Protein AF-A0A350AT99-F1 (afdb_monomer_lite)

pLDDT: mean 81.78, std 14.64, range [45.31, 97.31]

Secondary structure (DSSP, 8-state):
-------EEEEE-GGG---EEEEEE--TT-SSEEEEEEEETTEEPPPEEEEHHHHTTS--EEE--TT-SSPEEE-----------

Radius of gyration: 15.23 Å; chains: 1; bounding box: 39×33×38 Å

Sequence (85 aa):
AFERNPAVLIPRSPGGETDAYYFVTRPPEGGSSFMVRTISADGWSQPELKTLGSLTREWTTQIMLTDLPNPVWELPMIELQEFSE

Structure (mmCIF, N/CA/C/O backbone):
data_AF-A0A350AT99-F1
#
_entry.id   AF-A0A350AT99-F1
#
loop_
_atom_site.group_PDB
_atom_site.id
_atom_site.type_symbol
_atom_site.label_atom_id
_atom_site.label_alt_id
_atom_site.label_comp_id
_atom_site.label_asym_id
_atom_site.label_entity_id
_atom_site.label_seq_id
_atom_site.pdbx_PDB_ins_code
_atom_site.Cartn_x
_atom_site.Cartn_y
_atom_site.Cartn_z
_atom_site.occupancy
_atom_site.B_iso_or_equiv
_atom_site.auth_seq_id
_atom_site.auth_comp_id
_atom_site.auth_asym_id
_atom_site.auth_atom_id
_atom_site.pdbx_PDB_model_num
ATOM 1 N N . ALA A 1 1 ? 23.984 -14.914 -8.696 1.00 45.31 1 ALA A N 1
ATOM 2 C CA . ALA A 1 1 ? 23.439 -14.552 -7.375 1.00 45.31 1 ALA A CA 1
ATOM 3 C C . ALA A 1 1 ? 21.935 -14.412 -7.532 1.00 45.31 1 ALA A C 1
ATOM 5 O O . ALA A 1 1 ? 21.523 -13.763 -8.484 1.00 45.31 1 ALA A O 1
ATOM 6 N N . PHE A 1 2 ? 21.129 -15.068 -6.694 1.00 46.56 2 PHE A N 1
ATOM 7 C CA . PHE A 1 2 ? 19.687 -14.819 -6.666 1.00 46.56 2 PHE A CA 1
ATOM 8 C C . PHE A 1 2 ? 19.488 -13.391 -6.162 1.00 46.56 2 PHE A C 1
ATOM 10 O O . PHE A 1 2 ? 19.583 -13.121 -4.966 1.00 46.56 2 PHE A O 1
ATOM 17 N N . GLU A 1 3 ? 19.330 -12.467 -7.101 1.00 55.34 3 GLU A N 1
ATOM 18 C CA . GLU A 1 3 ? 19.049 -11.066 -6.840 1.00 55.34 3 GLU A CA 1
ATOM 19 C C . GLU A 1 3 ? 17.637 -11.018 -6.257 1.00 55.34 3 GLU A C 1
ATOM 21 O O . GLU A 1 3 ? 16.643 -11.010 -6.980 1.00 55.34 3 GLU A O 1
ATOM 26 N N . ARG A 1 4 ? 17.535 -11.144 -4.926 1.00 55.22 4 ARG A N 1
ATOM 27 C CA . ARG A 1 4 ? 16.268 -10.996 -4.213 1.00 55.22 4 ARG A CA 1
ATOM 28 C C . ARG A 1 4 ? 15.714 -9.636 -4.626 1.00 55.22 4 ARG A C 1
ATOM 30 O O . ARG A 1 4 ? 16.260 -8.612 -4.229 1.00 55.22 4 ARG A O 1
ATOM 37 N N . ASN A 1 5 ? 14.669 -9.630 -5.446 1.00 63.19 5 ASN A N 1
ATOM 38 C CA . ASN A 1 5 ? 13.824 -8.465 -5.632 1.00 63.19 5 ASN A CA 1
ATOM 39 C C . ASN A 1 5 ? 12.784 -8.551 -4.511 1.00 63.19 5 ASN A C 1
ATOM 4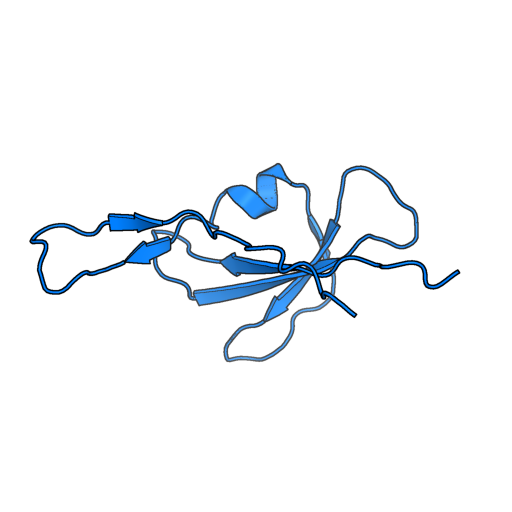1 O O . ASN A 1 5 ? 11.811 -9.292 -4.675 1.00 63.19 5 ASN A O 1
ATOM 45 N N . PRO A 1 6 ? 13.034 -7.948 -3.329 1.00 72.06 6 PRO A N 1
ATOM 46 C CA . PRO A 1 6 ? 12.096 -8.049 -2.227 1.00 72.06 6 PRO A CA 1
ATOM 47 C C . PRO A 1 6 ? 10.757 -7.495 -2.701 1.00 72.06 6 PRO A C 1
ATOM 49 O O . PRO A 1 6 ? 10.664 -6.350 -3.1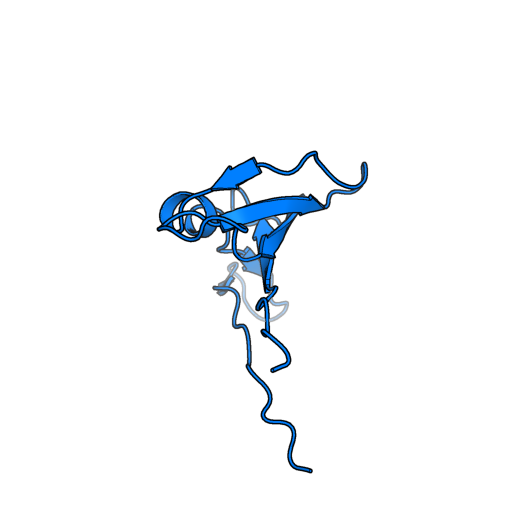47 1.00 72.06 6 PRO A O 1
ATOM 52 N N . ALA A 1 7 ? 9.744 -8.348 -2.636 1.00 84.38 7 ALA A N 1
ATOM 53 C CA . ALA A 1 7 ? 8.380 -7.981 -2.927 1.00 84.38 7 ALA A CA 1
ATOM 54 C C . ALA A 1 7 ? 7.618 -7.897 -1.609 1.00 84.38 7 ALA A C 1
ATOM 56 O O . ALA A 1 7 ? 7.731 -8.796 -0.774 1.00 84.38 7 ALA A O 1
ATOM 57 N N . VAL A 1 8 ? 6.857 -6.825 -1.422 1.00 87.06 8 VAL A N 1
ATOM 58 C CA . VAL A 1 8 ? 6.005 -6.649 -0.243 1.00 87.06 8 VAL A CA 1
ATOM 59 C C . VAL A 1 8 ? 4.580 -6.341 -0.671 1.00 87.06 8 VAL A C 1
ATOM 61 O O . VAL A 1 8 ? 4.352 -5.686 -1.690 1.00 87.06 8 VAL A O 1
ATOM 64 N N . LEU A 1 9 ? 3.627 -6.827 0.117 1.00 89.56 9 LEU A N 1
ATOM 65 C CA . LEU A 1 9 ? 2.227 -6.441 0.020 1.00 89.56 9 LEU A CA 1
ATOM 66 C C . LEU A 1 9 ? 1.950 -5.388 1.087 1.00 89.56 9 LEU A C 1
ATOM 68 O O . LEU A 1 9 ? 2.261 -5.597 2.257 1.00 89.56 9 LEU A O 1
ATOM 72 N N . ILE A 1 10 ? 1.383 -4.260 0.677 1.00 90.62 10 ILE A N 1
ATOM 73 C CA . ILE A 1 10 ? 0.992 -3.173 1.575 1.00 90.62 10 ILE A CA 1
ATOM 74 C C . ILE A 1 10 ? -0.516 -2.975 1.422 1.00 90.62 10 ILE A C 1
ATOM 76 O O . ILE A 1 10 ? -0.970 -2.821 0.288 1.00 90.62 10 ILE A O 1
ATOM 80 N N . PRO A 1 11 ? -1.311 -2.982 2.502 1.00 91.94 11 PRO A N 1
ATOM 81 C CA . PRO A 1 11 ? -2.728 -2.667 2.396 1.00 91.94 11 PRO A CA 1
ATOM 82 C C . PRO A 1 11 ? -2.913 -1.224 1.916 1.00 91.94 11 PRO A C 1
ATOM 84 O O . PRO A 1 11 ? -2.162 -0.320 2.288 1.00 91.94 11 PRO A O 1
ATOM 87 N N . ARG A 1 12 ? -3.920 -1.010 1.077 1.00 93.06 12 ARG A N 1
ATOM 88 C CA . ARG A 1 12 ? -4.427 0.309 0.726 1.00 93.06 12 ARG A CA 1
ATOM 89 C C . ARG A 1 12 ? -5.721 0.503 1.505 1.00 93.06 12 ARG A C 1
ATOM 91 O O . ARG A 1 12 ? -6.743 -0.078 1.159 1.00 93.06 12 ARG A O 1
ATOM 98 N N . SER A 1 13 ? -5.638 1.299 2.561 1.00 92.50 13 SER A N 1
ATOM 99 C CA . SER A 1 13 ? -6.692 1.491 3.554 1.00 92.50 13 SER A CA 1
ATOM 100 C C . SER A 1 13 ? -7.098 2.967 3.681 1.00 92.50 13 SER A C 1
ATOM 102 O O . SER A 1 13 ? -6.873 3.589 4.725 1.00 92.50 13 SER A O 1
ATOM 104 N N . PRO A 1 14 ? -7.658 3.596 2.629 1.00 89.19 14 PRO A N 1
ATOM 105 C CA . PRO A 1 14 ? -8.121 4.976 2.713 1.00 89.19 14 PRO A CA 1
ATOM 106 C C . PRO A 1 14 ? -9.209 5.092 3.787 1.00 89.19 14 PRO A C 1
ATOM 108 O O . PRO A 1 14 ? -10.214 4.391 3.761 1.00 89.19 14 PRO A O 1
ATOM 111 N N . GLY A 1 15 ? -8.997 5.967 4.773 1.00 87.31 15 GLY A N 1
ATOM 112 C CA . GLY A 1 15 ? -9.916 6.090 5.911 1.00 87.31 15 GLY A CA 1
ATOM 113 C C . GLY A 1 15 ? -9.908 4.893 6.871 1.00 87.31 15 GLY A C 1
ATOM 114 O O . GLY A 1 15 ? -10.777 4.820 7.730 1.00 87.31 15 GLY A O 1
ATOM 115 N N . GLY A 1 16 ? -8.931 3.987 6.755 1.00 87.44 16 GLY A N 1
ATOM 116 C CA . GLY A 1 16 ? -8.765 2.820 7.620 1.00 87.44 16 GLY A CA 1
ATOM 117 C C . GLY A 1 16 ? -9.391 1.529 7.106 1.00 87.44 16 GLY A C 1
ATOM 118 O O . GLY A 1 16 ? -9.079 0.472 7.644 1.00 87.44 16 GLY A O 1
ATOM 119 N N . GLU A 1 17 ? -10.200 1.572 6.050 1.00 90.38 17 GLU A N 1
ATOM 120 C CA . GLU A 1 17 ? -10.800 0.378 5.452 1.00 90.38 17 GLU A CA 1
ATOM 121 C C . GLU A 1 17 ? -9.975 -0.091 4.253 1.00 90.38 17 GLU A C 1
ATOM 123 O O . GLU A 1 17 ? -9.795 0.659 3.295 1.00 90.38 17 GLU A O 1
ATOM 128 N N . THR A 1 18 ? -9.461 -1.323 4.304 1.00 91.38 18 THR A N 1
ATOM 129 C CA . THR A 1 18 ? -8.677 -1.894 3.202 1.00 91.38 18 THR A CA 1
ATOM 130 C C . THR A 1 18 ? -9.562 -2.174 1.991 1.00 91.38 18 THR A C 1
ATOM 132 O O . THR A 1 18 ? -10.371 -3.099 2.015 1.00 91.38 18 THR A O 1
ATOM 135 N N . ASP A 1 19 ? -9.364 -1.417 0.911 1.00 93.88 19 ASP A N 1
ATOM 136 C CA . ASP A 1 19 ? -10.094 -1.589 -0.352 1.00 93.88 19 ASP A CA 1
ATOM 137 C C . ASP A 1 19 ? -9.277 -2.329 -1.429 1.00 93.88 19 ASP A C 1
ATOM 139 O O . ASP A 1 19 ? -9.831 -2.864 -2.393 1.00 93.88 19 ASP A O 1
ATOM 143 N N . ALA A 1 20 ? -7.954 -2.384 -1.261 1.00 95.12 20 ALA A N 1
ATOM 144 C CA . ALA A 1 20 ? -7.019 -3.034 -2.168 1.00 95.12 20 ALA A CA 1
ATOM 145 C C . ALA A 1 20 ? -5.675 -3.325 -1.475 1.00 95.12 20 ALA A C 1
ATOM 147 O O . ALA A 1 20 ? -5.426 -2.915 -0.342 1.00 95.12 20 ALA A O 1
ATOM 148 N N . TYR A 1 21 ? -4.766 -3.986 -2.191 1.00 94.12 21 TYR A N 1
ATOM 149 C CA . TYR A 1 21 ? -3.374 -4.172 -1.778 1.00 94.12 21 TYR A CA 1
ATOM 150 C C . TYR A 1 21 ? -2.415 -3.648 -2.844 1.00 94.12 21 TYR A C 1
ATOM 152 O O . TYR A 1 21 ? -2.606 -3.868 -4.036 1.00 94.12 21 TYR A O 1
ATOM 160 N N . TYR A 1 22 ? -1.338 -2.997 -2.427 1.00 93.75 22 TYR A N 1
ATOM 161 C CA . TYR A 1 22 ? -0.204 -2.673 -3.278 1.00 93.75 22 TYR A CA 1
ATOM 162 C C . TYR A 1 22 ? 0.799 -3.826 -3.262 1.00 93.75 22 TYR A C 1
ATOM 164 O O . TYR A 1 22 ? 1.355 -4.151 -2.217 1.00 93.75 22 TYR A O 1
ATOM 172 N N . PHE A 1 23 ? 1.078 -4.404 -4.426 1.00 93.50 23 PHE A N 1
ATOM 173 C CA . PHE A 1 23 ? 2.229 -5.273 -4.646 1.00 93.50 23 PHE A CA 1
ATOM 174 C C . PHE A 1 23 ? 3.421 -4.430 -5.082 1.00 93.50 23 PHE A C 1
ATOM 176 O O . PHE A 1 23 ? 3.429 -3.873 -6.182 1.00 93.50 23 PHE A O 1
ATOM 183 N N . VAL A 1 24 ? 4.411 -4.318 -4.204 1.00 91.31 24 VAL A N 1
ATOM 184 C CA . VAL A 1 24 ? 5.543 -3.401 -4.333 1.00 91.31 24 VAL A CA 1
ATOM 185 C C . VAL A 1 24 ? 6.811 -4.195 -4.603 1.00 91.31 24 VAL A C 1
ATOM 187 O O . VAL A 1 24 ? 7.128 -5.129 -3.874 1.00 91.31 24 VAL A O 1
ATOM 190 N N . THR A 1 25 ? 7.554 -3.798 -5.631 1.00 90.00 25 THR A N 1
ATOM 191 C CA . THR A 1 25 ? 8.835 -4.398 -6.031 1.00 90.00 25 THR A CA 1
ATOM 192 C C . THR A 1 25 ? 9.862 -3.313 -6.343 1.00 90.00 25 THR A C 1
ATOM 194 O O . THR A 1 25 ? 9.523 -2.135 -6.516 1.00 90.00 25 THR A O 1
ATOM 197 N N . ARG A 1 26 ? 11.141 -3.686 -6.432 1.00 85.81 26 ARG A N 1
ATOM 198 C CA . ARG A 1 26 ? 12.193 -2.767 -6.870 1.00 85.81 26 ARG A CA 1
ATOM 199 C C . ARG A 1 26 ? 12.097 -2.535 -8.387 1.00 85.81 26 ARG A C 1
ATOM 201 O O . ARG A 1 26 ? 11.984 -3.515 -9.129 1.00 85.81 26 ARG A O 1
ATOM 208 N N . PRO A 1 27 ? 12.160 -1.279 -8.869 1.00 83.69 27 PRO A N 1
ATOM 209 C CA . PRO A 1 27 ? 12.198 -1.006 -10.299 1.00 83.69 27 PRO A CA 1
ATOM 210 C C . PRO A 1 27 ? 13.526 -1.487 -10.915 1.00 83.69 27 PRO A C 1
ATOM 212 O O . PRO A 1 27 ? 14.551 -1.459 -10.226 1.00 83.69 27 PRO A O 1
ATOM 215 N N . PRO A 1 28 ? 13.543 -1.871 -12.208 1.00 73.38 28 PRO A N 1
ATOM 216 C CA . PRO A 1 28 ? 14.744 -2.384 -12.881 1.00 73.38 28 PRO A CA 1
ATOM 217 C C . PRO A 1 28 ? 15.913 -1.392 -12.901 1.00 73.38 28 PRO A C 1
ATOM 219 O O . PRO A 1 28 ? 17.071 -1.784 -12.829 1.00 73.38 28 PRO A O 1
ATOM 222 N N . GLU A 1 29 ? 15.600 -0.101 -12.983 1.00 77.50 29 GLU A N 1
ATOM 223 C CA . GLU A 1 29 ? 16.576 0.985 -13.132 1.00 77.50 29 GLU A CA 1
ATOM 224 C C . GLU A 1 29 ? 17.155 1.458 -11.782 1.00 77.50 29 GLU A C 1
ATOM 226 O O . GLU A 1 29 ? 18.074 2.274 -11.740 1.00 77.50 29 GLU A O 1
ATOM 231 N N . GLY A 1 30 ? 16.637 0.943 -10.659 1.00 70.06 30 GLY A N 1
ATOM 232 C CA . GLY A 1 30 ? 16.955 1.440 -9.319 1.00 70.06 30 GLY A CA 1
ATOM 233 C C . GLY A 1 30 ? 16.309 2.800 -9.007 1.00 70.06 30 GLY A C 1
ATOM 234 O O . GLY A 1 30 ? 15.364 3.226 -9.665 1.00 70.06 30 GLY A O 1
ATOM 235 N N . GLY A 1 31 ? 16.781 3.474 -7.951 1.00 77.81 31 GLY A N 1
ATOM 236 C CA . GLY A 1 31 ? 16.281 4.791 -7.526 1.00 77.81 31 GLY A CA 1
ATOM 237 C C . GLY A 1 31 ? 15.450 4.790 -6.234 1.00 77.81 31 GLY A C 1
ATOM 238 O O . GLY A 1 31 ? 15.434 3.813 -5.488 1.00 77.81 31 GLY A O 1
ATOM 239 N N . SER A 1 32 ? 14.802 5.926 -5.949 1.00 83.56 32 SER A N 1
ATOM 240 C CA . SER A 1 32 ? 14.032 6.194 -4.716 1.00 83.56 32 SER A CA 1
ATOM 241 C C . SER A 1 32 ? 12.538 5.853 -4.808 1.00 83.56 32 SER A C 1
ATOM 243 O O . SER A 1 32 ? 11.789 6.070 -3.853 1.00 83.56 32 SER A O 1
ATOM 245 N N . SER A 1 33 ? 12.099 5.356 -5.964 1.00 90.00 33 SER A N 1
ATOM 246 C CA . SER A 1 33 ? 10.719 4.938 -6.219 1.00 90.00 33 SER A CA 1
ATOM 247 C C . SER A 1 33 ? 10.623 3.420 -6.324 1.00 90.00 33 SER A C 1
ATOM 249 O O . SER A 1 33 ? 11.614 2.733 -6.563 1.00 90.00 33 SER A O 1
ATOM 251 N N . PHE A 1 34 ? 9.412 2.909 -6.158 1.00 91.06 34 PHE A N 1
ATOM 252 C CA . PHE A 1 34 ? 9.076 1.497 -6.205 1.00 91.06 34 PHE A CA 1
ATOM 253 C C . PHE A 1 34 ? 8.129 1.222 -7.362 1.00 91.06 34 PHE A C 1
ATOM 255 O O . PHE A 1 34 ? 7.294 2.064 -7.691 1.00 91.06 34 PHE A O 1
ATOM 262 N N . MET A 1 35 ? 8.249 0.038 -7.955 1.00 92.69 35 MET A N 1
ATOM 263 C CA . MET A 1 35 ? 7.314 -0.445 -8.961 1.00 92.69 35 MET A CA 1
ATOM 264 C C . MET A 1 35 ? 6.127 -1.096 -8.256 1.00 92.69 35 MET A C 1
ATOM 266 O O . MET A 1 35 ? 6.314 -2.033 -7.478 1.00 92.69 35 MET A O 1
ATOM 270 N N . VAL A 1 36 ? 4.919 -0.605 -8.520 1.00 93.88 36 VAL A N 1
ATOM 271 C CA . VAL A 1 36 ? 3.712 -0.974 -7.777 1.00 93.88 36 VAL A CA 1
ATOM 272 C C . VAL A 1 36 ? 2.611 -1.429 -8.715 1.00 93.88 36 VAL A C 1
ATOM 274 O O . VAL A 1 36 ? 2.371 -0.811 -9.748 1.00 93.88 36 VAL A O 1
ATOM 277 N N . ARG A 1 37 ? 1.914 -2.499 -8.333 1.00 96.25 37 ARG A N 1
ATOM 278 C CA . ARG A 1 37 ? 0.623 -2.888 -8.908 1.00 96.25 37 ARG A CA 1
ATOM 279 C C . ARG A 1 37 ? -0.420 -2.894 -7.803 1.00 96.25 37 ARG A C 1
ATOM 281 O O . ARG A 1 37 ? -0.159 -3.425 -6.728 1.00 96.25 37 ARG A O 1
ATOM 288 N N . THR A 1 38 ? -1.589 -2.340 -8.069 1.00 96.19 38 THR A N 1
ATOM 289 C CA . THR A 1 38 ? -2.739 -2.434 -7.171 1.00 96.19 38 THR A CA 1
ATOM 290 C C . THR A 1 38 ? -3.490 -3.724 -7.471 1.00 96.19 38 THR A C 1
ATOM 292 O O . THR A 1 38 ? -3.752 -4.031 -8.632 1.00 96.19 38 THR A O 1
ATOM 295 N N . ILE A 1 39 ? -3.818 -4.473 -6.428 1.00 96.62 39 ILE A N 1
ATOM 296 C CA . ILE A 1 39 ? -4.621 -5.690 -6.457 1.00 96.62 39 ILE A CA 1
ATOM 297 C C . ILE A 1 39 ? -5.941 -5.352 -5.768 1.00 96.62 39 ILE A C 1
ATOM 299 O O . ILE A 1 39 ? -5.963 -5.141 -4.555 1.00 96.62 39 ILE A O 1
ATOM 303 N N . SER A 1 40 ? -7.023 -5.275 -6.535 1.00 95.50 40 SER A N 1
ATOM 304 C CA . SER A 1 40 ? -8.384 -5.053 -6.035 1.00 95.50 40 SER A CA 1
ATOM 305 C C . SER A 1 40 ? -9.300 -6.217 -6.425 1.00 95.50 40 SER A C 1
ATOM 307 O O . SER A 1 40 ? -8.869 -7.180 -7.065 1.00 95.50 40 SER A O 1
ATOM 309 N N . ALA A 1 41 ? -10.582 -6.126 -6.063 1.00 94.62 41 ALA A N 1
ATOM 310 C CA . ALA A 1 41 ? -11.600 -7.086 -6.492 1.00 94.62 41 ALA A CA 1
ATOM 311 C C . ALA A 1 41 ? -11.734 -7.183 -8.028 1.00 94.62 41 ALA A C 1
ATOM 313 O O . ALA A 1 41 ? -12.060 -8.249 -8.545 1.00 94.62 41 ALA A O 1
ATOM 314 N N . ASP A 1 42 ? -11.418 -6.104 -8.753 1.00 95.69 42 ASP A N 1
ATOM 315 C CA . ASP A 1 42 ? -11.456 -6.049 -10.222 1.00 95.69 42 ASP A CA 1
ATOM 316 C C . ASP A 1 42 ? -10.187 -6.625 -10.880 1.00 95.69 42 ASP A C 1
ATOM 318 O O . ASP A 1 42 ? -10.082 -6.694 -12.107 1.00 95.69 42 ASP A O 1
ATOM 322 N N . GLY A 1 43 ? -9.209 -7.051 -10.075 1.00 95.00 43 GLY A N 1
ATOM 323 C CA . GLY A 1 43 ? -7.955 -7.637 -10.528 1.00 95.00 43 GLY A CA 1
ATOM 324 C C . GLY A 1 43 ? -6.753 -6.711 -10.348 1.00 95.00 43 GLY A C 1
ATOM 325 O O . GLY A 1 43 ? -6.647 -5.966 -9.376 1.00 95.00 43 GLY A O 1
ATOM 326 N N . TRP A 1 44 ? -5.787 -6.827 -11.261 1.00 97.25 44 TRP A N 1
ATOM 327 C CA . TRP A 1 44 ? -4.480 -6.179 -11.143 1.00 97.25 44 TRP A CA 1
ATOM 328 C C . TRP A 1 44 ? -4.401 -4.931 -12.017 1.00 97.25 44 TRP A C 1
ATOM 330 O O . TRP A 1 44 ? -4.700 -4.979 -13.212 1.00 97.25 44 TRP A O 1
ATOM 340 N N . SER A 1 45 ? -3.908 -3.831 -11.454 1.00 97.31 45 SER A N 1
ATOM 341 C CA . SER A 1 45 ? -3.623 -2.621 -12.219 1.00 97.31 45 SER A CA 1
ATOM 342 C C . SER A 1 45 ? -2.393 -2.782 -13.118 1.00 97.31 45 SER A C 1
ATOM 344 O O . SER A 1 45 ? -1.543 -3.672 -12.955 1.00 97.31 45 SER A O 1
ATOM 346 N N . GLN A 1 46 ? -2.258 -1.841 -14.053 1.00 96.62 46 GLN A N 1
ATOM 347 C CA . GLN A 1 46 ? -0.983 -1.609 -14.719 1.00 96.62 46 GLN A CA 1
ATOM 348 C C . GLN A 1 46 ? 0.078 -1.159 -13.701 1.00 96.62 46 GLN A C 1
ATOM 350 O O . GLN A 1 46 ? -0.276 -0.569 -12.674 1.00 96.62 46 GLN A O 1
ATOM 355 N N . PRO A 1 47 ? 1.359 -1.472 -13.955 1.00 94.00 47 PRO A N 1
ATOM 356 C CA . PRO A 1 47 ? 2.438 -1.087 -13.063 1.00 94.00 47 PRO A CA 1
ATOM 357 C C . PRO A 1 47 ? 2.655 0.432 -13.084 1.00 94.00 47 PRO A C 1
ATOM 359 O O . PRO A 1 47 ? 2.649 1.050 -14.148 1.00 94.00 47 PRO A O 1
ATOM 362 N N . GLU A 1 48 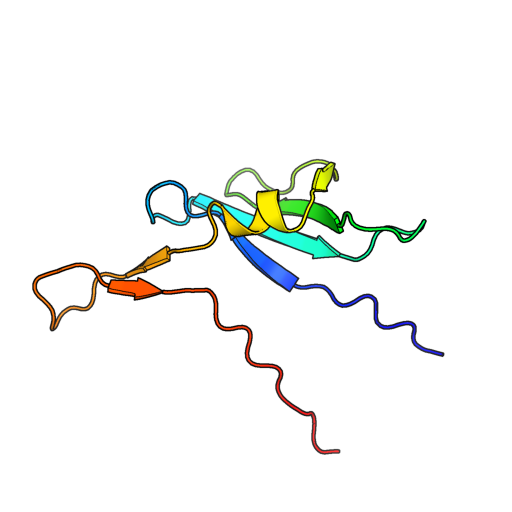? 2.886 1.019 -11.914 1.00 94.69 48 GLU A N 1
ATOM 363 C CA . GLU A 1 48 ? 3.185 2.442 -11.743 1.00 94.69 48 GLU A CA 1
ATOM 364 C C . GLU A 1 48 ? 4.349 2.668 -10.769 1.00 94.69 48 GLU A C 1
ATOM 366 O O . GLU A 1 48 ? 4.638 1.829 -9.913 1.00 94.69 48 GLU A O 1
ATOM 371 N N . LEU A 1 49 ? 5.023 3.816 -10.890 1.00 93.50 49 LEU A N 1
ATOM 372 C CA . LEU A 1 49 ? 6.080 4.212 -9.962 1.00 93.50 49 LEU A CA 1
ATOM 373 C C . LEU A 1 49 ? 5.499 5.021 -8.802 1.00 93.50 49 LEU A C 1
ATOM 375 O O . LEU A 1 49 ? 4.865 6.055 -9.004 1.00 93.50 49 LEU A O 1
ATOM 379 N N . LYS A 1 50 ? 5.774 4.575 -7.576 1.00 92.12 50 LYS A N 1
ATOM 380 C CA . LYS A 1 50 ? 5.369 5.253 -6.340 1.00 92.12 50 LYS A CA 1
ATOM 381 C C . LYS A 1 50 ? 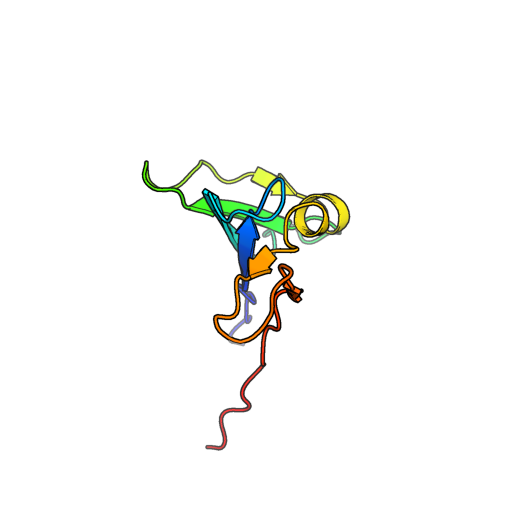6.568 5.531 -5.444 1.00 92.12 50 LYS A C 1
ATOM 383 O O . LYS A 1 50 ? 7.483 4.722 -5.338 1.00 92.12 50 LYS A O 1
ATOM 388 N N . THR A 1 51 ? 6.552 6.661 -4.747 1.00 91.00 51 THR A N 1
ATOM 389 C CA . THR A 1 51 ? 7.535 6.948 -3.691 1.00 91.00 51 THR A CA 1
ATOM 390 C C . THR A 1 51 ? 7.125 6.272 -2.386 1.00 91.00 51 THR A C 1
ATOM 392 O O . THR A 1 51 ? 5.938 5.996 -2.183 1.00 91.00 51 THR A O 1
ATOM 395 N N . LEU A 1 52 ? 8.073 6.089 -1.459 1.00 87.69 52 LEU A N 1
ATOM 396 C CA . LEU A 1 52 ? 7.765 5.600 -0.108 1.00 87.69 52 LEU A CA 1
ATOM 397 C C . LEU A 1 52 ? 6.639 6.421 0.538 1.00 87.69 52 LEU A C 1
ATOM 399 O O . LEU A 1 52 ? 5.640 5.863 0.968 1.00 87.69 52 LEU A O 1
ATOM 403 N N . GLY A 1 53 ? 6.744 7.752 0.502 1.00 87.75 53 GLY A N 1
ATOM 404 C CA . GLY A 1 53 ? 5.735 8.632 1.095 1.00 87.75 53 GLY A CA 1
ATOM 405 C C . GLY A 1 53 ? 4.341 8.503 0.473 1.00 87.75 53 GLY A C 1
ATOM 406 O O . GLY A 1 53 ? 3.357 8.774 1.149 1.00 87.75 53 GLY A O 1
ATOM 407 N N . SER A 1 54 ? 4.223 8.090 -0.794 1.00 89.06 54 SER A N 1
ATOM 408 C CA . SER A 1 54 ? 2.911 7.807 -1.394 1.00 89.06 54 SER A CA 1
ATOM 409 C C . SER A 1 54 ? 2.329 6.465 -0.944 1.00 89.06 54 SER A C 1
ATOM 411 O O . SER A 1 54 ? 1.119 6.370 -0.772 1.00 89.06 54 SER A O 1
ATOM 413 N N . LEU A 1 55 ? 3.178 5.462 -0.695 1.00 88.44 55 LEU A N 1
ATOM 414 C CA . LEU 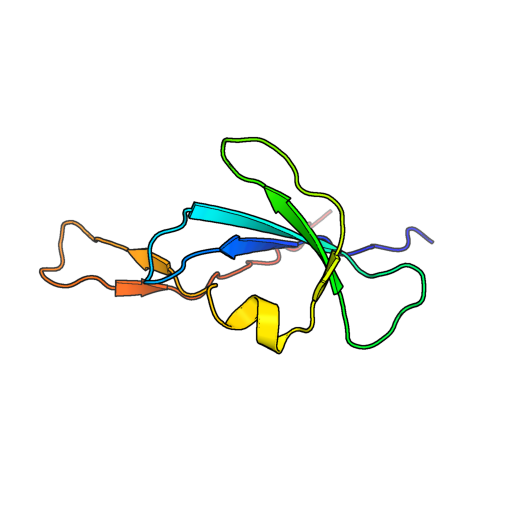A 1 55 ? 2.773 4.144 -0.201 1.00 88.44 55 LEU A CA 1
ATOM 415 C C . LEU A 1 55 ? 2.309 4.194 1.258 1.00 88.44 55 LEU A C 1
ATOM 417 O O . LEU A 1 55 ? 1.337 3.544 1.620 1.00 88.44 55 LEU A O 1
ATOM 421 N N . THR A 1 56 ? 2.970 4.999 2.091 1.00 86.62 56 THR A N 1
ATOM 422 C CA . THR A 1 56 ? 2.708 5.041 3.537 1.00 86.62 56 THR A CA 1
ATOM 423 C C . THR A 1 56 ? 1.545 5.946 3.948 1.00 86.62 56 THR A C 1
ATOM 425 O O . THR A 1 56 ? 1.268 6.082 5.135 1.00 86.62 56 THR A O 1
ATOM 428 N N . ARG A 1 57 ? 0.878 6.628 3.008 1.00 87.38 57 ARG A N 1
ATOM 429 C CA . ARG A 1 57 ? -0.239 7.541 3.330 1.00 87.38 57 ARG A CA 1
ATOM 430 C C . ARG A 1 57 ? -1.517 6.816 3.715 1.00 87.38 57 ARG A C 1
ATOM 432 O O . ARG A 1 57 ? -2.268 7.319 4.539 1.00 87.38 57 ARG A O 1
ATOM 439 N N . GLU A 1 58 ? -1.756 5.669 3.096 1.00 86.44 58 GLU A N 1
ATOM 440 C CA . GLU A 1 58 ? -3.024 4.941 3.197 1.00 86.44 58 GLU A CA 1
ATOM 441 C C . GLU A 1 58 ? -2.835 3.563 3.831 1.00 86.44 58 GLU A C 1
ATOM 443 O O . GLU A 1 58 ? -3.771 2.788 3.882 1.00 86.44 58 GLU A O 1
ATOM 448 N N . TRP A 1 59 ? -1.636 3.219 4.300 1.00 86.69 59 TRP A N 1
ATOM 449 C CA . TRP A 1 59 ? -1.358 1.862 4.777 1.00 86.69 59 TRP A CA 1
ATOM 450 C C . TRP A 1 59 ? -1.873 1.567 6.193 1.00 86.69 59 TRP A C 1
ATOM 452 O O . TRP A 1 59 ? -1.930 0.408 6.598 1.00 86.69 59 TRP A O 1
ATOM 462 N N . THR A 1 60 ? -2.245 2.599 6.956 1.00 86.12 60 THR A N 1
ATOM 463 C CA . THR A 1 60 ? -2.723 2.437 8.328 1.00 86.12 60 THR A CA 1
ATOM 464 C C . THR A 1 60 ? -4.136 1.896 8.265 1.00 86.12 60 THR A C 1
ATOM 466 O O . THR A 1 60 ? -5.014 2.513 7.663 1.00 86.12 60 THR A O 1
ATOM 469 N N . THR A 1 61 ? -4.352 0.747 8.888 1.00 84.31 61 THR A N 1
ATOM 470 C CA . THR A 1 61 ? -5.612 0.017 8.788 1.00 84.31 61 THR A CA 1
ATOM 471 C C . THR A 1 61 ? -6.345 0.084 10.116 1.00 84.31 61 THR A C 1
ATOM 473 O O . THR A 1 61 ? -5.743 -0.023 11.183 1.00 84.31 61 THR A O 1
ATOM 476 N N . GLN A 1 62 ? -7.648 0.311 10.053 1.00 87.62 62 GLN A N 1
ATOM 477 C CA . GLN A 1 62 ? -8.522 0.312 11.208 1.00 87.62 62 GLN A CA 1
ATOM 478 C C . GLN A 1 62 ? -8.979 -1.118 11.487 1.00 87.62 62 GLN A C 1
ATOM 480 O O . GLN A 1 62 ? -9.453 -1.823 10.600 1.00 87.62 62 GLN A O 1
ATOM 485 N N . ILE A 1 63 ? -8.881 -1.530 12.745 1.00 82.88 63 ILE A N 1
ATOM 486 C CA . ILE A 1 63 ? -9.300 -2.843 13.218 1.00 82.88 63 ILE A CA 1
ATOM 487 C C . ILE A 1 63 ? -10.357 -2.657 14.293 1.00 82.88 63 ILE A C 1
ATOM 489 O O . ILE A 1 63 ? -10.185 -1.896 15.249 1.00 82.88 63 ILE A O 1
ATOM 493 N 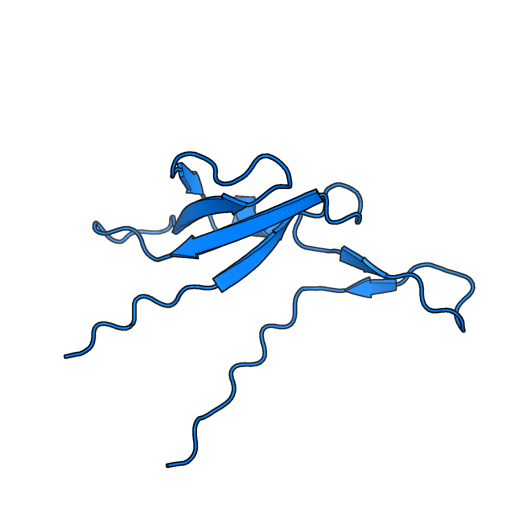N . MET A 1 64 ? -11.455 -3.388 14.143 1.00 80.50 64 MET A N 1
ATOM 494 C CA . MET A 1 64 ? -12.485 -3.504 15.164 1.00 80.50 64 MET A CA 1
ATOM 495 C C . MET A 1 64 ? -12.193 -4.746 16.000 1.00 80.50 64 MET A C 1
ATOM 497 O O . MET A 1 64 ? -12.355 -5.869 15.526 1.00 80.50 64 MET A O 1
ATOM 501 N N . LEU A 1 65 ? -11.747 -4.546 17.238 1.00 80.06 65 LEU A N 1
ATOM 502 C CA . LEU A 1 65 ? -11.586 -5.633 18.200 1.00 80.06 65 LEU A CA 1
ATOM 503 C C . LEU A 1 65 ? -12.884 -5.774 18.995 1.00 80.06 65 LEU A C 1
ATOM 505 O O . LEU A 1 65 ? -13.408 -4.781 19.491 1.00 80.06 65 LEU A O 1
ATOM 509 N N . THR A 1 66 ? -13.401 -6.997 19.125 1.00 81.44 66 THR A N 1
ATOM 510 C CA . THR A 1 66 ? -14.678 -7.280 19.814 1.00 81.44 66 THR A CA 1
ATOM 511 C C . THR A 1 66 ? -14.701 -6.806 21.264 1.00 81.44 66 THR A C 1
ATOM 513 O O . THR A 1 66 ? -15.765 -6.495 21.793 1.00 81.44 66 THR A O 1
ATOM 516 N N . ASP A 1 67 ? -13.526 -6.720 21.885 1.00 85.69 67 ASP A N 1
ATOM 517 C CA . ASP A 1 67 ? -13.365 -6.436 23.310 1.00 85.69 67 ASP A CA 1
ATOM 518 C C . ASP A 1 67 ? -13.082 -4.950 23.585 1.00 85.69 67 ASP A C 1
ATOM 520 O O . ASP A 1 67 ? -12.937 -4.547 24.741 1.00 85.69 67 ASP A O 1
ATOM 524 N N . LEU A 1 68 ? -12.997 -4.121 22.535 1.00 75.81 68 LEU A N 1
ATOM 525 C CA . LEU A 1 68 ? -12.742 -2.690 22.652 1.00 75.81 68 LEU A CA 1
ATOM 526 C C . LEU A 1 68 ? -13.899 -1.871 22.069 1.00 75.81 68 LEU A C 1
ATOM 528 O O . LEU A 1 68 ? -14.349 -2.126 20.955 1.00 75.81 68 LEU A O 1
ATOM 532 N N . PRO A 1 69 ? -14.355 -0.825 22.779 1.00 76.25 69 PRO A N 1
ATOM 533 C CA . PRO A 1 69 ? -15.442 0.025 22.301 1.00 76.25 69 PRO A CA 1
ATOM 534 C C . PRO A 1 69 ? -15.022 0.958 21.155 1.00 76.25 69 PRO A C 1
ATOM 536 O O . PRO A 1 69 ? -15.886 1.519 20.488 1.00 76.25 69 PRO A O 1
ATOM 539 N N . ASN A 1 70 ? -13.715 1.142 20.934 1.00 82.12 70 ASN A N 1
ATOM 540 C CA . ASN A 1 70 ? -13.168 2.031 19.914 1.00 82.12 70 ASN A CA 1
ATOM 541 C C . ASN A 1 70 ? -12.292 1.252 18.924 1.00 82.12 70 ASN A C 1
ATOM 543 O O . ASN A 1 70 ? -11.591 0.326 19.342 1.00 82.12 70 ASN A O 1
ATOM 547 N N . PRO A 1 71 ? -12.265 1.662 17.645 1.00 78.75 71 PRO A N 1
ATOM 548 C CA . PRO A 1 71 ? -11.355 1.088 16.668 1.00 78.75 71 PRO A CA 1
ATOM 549 C C . PRO A 1 71 ? -9.889 1.308 17.045 1.00 78.75 71 PRO A C 1
ATOM 551 O O . PRO A 1 71 ? -9.518 2.375 17.544 1.00 78.75 71 PRO A O 1
ATOM 554 N N . VAL A 1 72 ? -9.051 0.318 16.751 1.00 84.44 72 VAL A N 1
ATOM 555 C CA . VAL A 1 72 ? -7.593 0.405 16.890 1.00 84.44 72 VAL A CA 1
ATOM 556 C C . VAL A 1 72 ? -6.977 0.616 15.514 1.00 84.44 72 VAL A C 1
ATOM 558 O O . VAL A 1 72 ? -7.457 0.073 14.524 1.00 84.44 72 VAL A O 1
ATOM 561 N N . TRP A 1 73 ? -5.915 1.412 15.450 1.00 81.44 73 TRP A N 1
ATOM 562 C CA . TRP A 1 73 ? -5.155 1.635 14.225 1.00 81.44 73 TRP A CA 1
ATOM 563 C C . TRP A 1 73 ? -3.907 0.758 14.225 1.00 81.44 73 TRP A C 1
ATOM 565 O O . TRP A 1 73 ? -3.081 0.860 15.131 1.00 81.44 73 TRP A O 1
ATOM 575 N N . GLU A 1 74 ? -3.769 -0.079 13.204 1.00 79.94 74 GLU A N 1
ATOM 576 C CA . GLU A 1 74 ? -2.602 -0.924 12.979 1.00 79.94 74 GLU A CA 1
ATOM 577 C C . GLU A 1 74 ? -1.753 -0.365 11.832 1.00 79.94 74 GLU A C 1
ATOM 579 O O . GLU A 1 74 ? -2.255 0.034 10.776 1.00 79.94 74 GLU A O 1
ATOM 584 N N . LEU A 1 75 ? -0.438 -0.348 12.048 1.00 76.62 75 LEU A N 1
ATOM 585 C CA . LEU A 1 75 ? 0.537 -0.222 10.972 1.00 76.62 75 LEU A CA 1
ATOM 586 C C . LEU A 1 75 ? 0.873 -1.630 10.479 1.00 76.62 75 LEU A C 1
ATOM 588 O O . LEU A 1 75 ? 1.106 -2.495 11.323 1.00 76.62 75 LEU A O 1
ATOM 592 N N . PRO A 1 76 ? 0.957 -1.869 9.160 1.00 67.31 76 PRO A N 1
ATOM 593 C CA . PRO A 1 76 ? 1.262 -3.193 8.639 1.00 67.31 76 PRO A CA 1
ATOM 594 C C . PRO A 1 76 ? 2.621 -3.659 9.171 1.00 67.31 76 PRO A C 1
ATOM 596 O O . PRO A 1 76 ? 3.675 -3.168 8.759 1.00 67.31 76 PRO A O 1
ATOM 599 N N . MET A 1 77 ? 2.594 -4.603 10.110 1.00 58.81 77 MET A N 1
ATOM 600 C CA . MET A 1 77 ? 3.788 -5.281 10.587 1.00 58.81 77 MET A CA 1
ATOM 601 C C . MET A 1 77 ? 4.153 -6.366 9.582 1.00 58.81 77 MET A C 1
ATOM 603 O O . MET A 1 77 ? 3.524 -7.419 9.522 1.00 58.81 77 MET A O 1
ATOM 607 N N . ILE A 1 78 ? 5.185 -6.113 8.780 1.00 57.56 78 ILE A N 1
ATOM 608 C CA . ILE A 1 78 ? 5.817 -7.170 7.992 1.00 57.56 78 ILE A CA 1
ATOM 609 C C . ILE A 1 78 ? 6.834 -7.851 8.908 1.00 57.56 78 ILE A C 1
ATOM 611 O O . ILE A 1 78 ? 7.929 -7.330 9.122 1.00 57.56 78 ILE A O 1
ATOM 615 N N . GLU A 1 79 ? 6.466 -9.000 9.470 1.00 47.00 79 GLU A N 1
ATOM 616 C CA . GLU A 1 79 ? 7.416 -9.858 10.174 1.00 47.00 79 GLU A CA 1
ATOM 617 C C . GLU A 1 79 ? 8.278 -10.599 9.143 1.00 47.00 79 GLU A C 1
ATOM 619 O O . GLU A 1 79 ? 7.791 -11.413 8.355 1.00 47.00 79 GLU A O 1
ATOM 624 N N . LEU A 1 80 ? 9.575 -10.293 9.118 1.00 49.34 80 LEU A N 1
ATOM 625 C CA . LEU A 1 80 ? 10.539 -11.041 8.321 1.00 49.34 80 LEU A CA 1
ATOM 626 C C . LEU A 1 80 ? 10.937 -12.289 9.114 1.00 49.34 80 LEU A C 1
ATOM 628 O O . LEU A 1 80 ? 11.714 -12.201 10.059 1.00 49.34 80 LEU A O 1
ATOM 632 N N . GLN A 1 81 ? 10.392 -13.441 8.731 1.00 47.94 81 GLN A N 1
ATOM 633 C CA . GLN A 1 81 ? 10.785 -14.733 9.291 1.00 47.94 81 GLN A CA 1
ATOM 634 C C . GLN A 1 81 ? 12.167 -15.126 8.740 1.00 47.94 81 GLN A C 1
ATOM 636 O O . GLN A 1 81 ? 12.361 -15.196 7.520 1.00 47.94 81 GLN A O 1
ATOM 641 N N . GLU A 1 82 ? 13.138 -15.378 9.620 1.00 55.22 82 GLU A N 1
ATOM 642 C CA . GLU A 1 82 ? 14.384 -16.032 9.222 1.00 55.22 82 GLU A CA 1
ATOM 643 C C . GLU A 1 82 ? 14.091 -17.509 8.944 1.00 55.22 82 GLU A C 1
ATOM 645 O O . GLU A 1 82 ? 13.607 -18.238 9.808 1.00 55.22 82 GLU A O 1
ATOM 650 N N . PHE A 1 83 ? 14.376 -17.966 7.724 1.00 52.12 83 PHE A N 1
ATOM 651 C CA . PHE A 1 83 ? 14.406 -19.395 7.440 1.00 52.12 83 PHE A CA 1
ATOM 652 C C . PHE A 1 83 ? 15.655 -19.969 8.112 1.00 52.12 83 PHE A C 1
ATOM 654 O O . PHE A 1 83 ? 16.763 -19.748 7.626 1.00 52.12 83 PHE A O 1
ATOM 661 N N . SER A 1 84 ? 15.495 -20.677 9.229 1.00 49.62 84 SER A N 1
ATOM 662 C CA . SER A 1 84 ? 16.540 -21.576 9.718 1.00 49.62 84 SER A CA 1
ATOM 663 C C . SER A 1 84 ? 16.560 -22.818 8.824 1.00 49.62 84 SER A C 1
ATOM 665 O O . SER A 1 84 ? 15.553 -23.530 8.764 1.00 49.62 84 SER A O 1
ATOM 667 N N . GLU A 1 85 ? 17.667 -23.024 8.108 1.00 51.94 85 GLU A N 1
ATOM 668 C CA . GLU A 1 85 ? 17.978 -24.257 7.363 1.00 51.94 85 GLU A CA 1
ATOM 669 C C . GLU A 1 85 ? 18.198 -25.461 8.290 1.00 51.94 85 GLU A C 1
ATOM 671 O O . GLU A 1 85 ? 18.757 -25.272 9.397 1.00 51.94 85 GLU A O 1
#

Foldseek 3Di:
DPPPFDWDWFFQAAVQRGQWIWTWTADPVGDQWTWIWTQGPVGIDDTDTDGPVRRQPRRWHWDDDPVDPDIDTDHDDDDDDDDDD